Protein AF-A0A6A5VEH3-F1 (afdb_monomer_lite)

Sequence (121 aa):
MDMLAVLEGMAQIGSSPAVYAVVGRWMRLFGYTAAQAERVIKVHFEDLSRVVISDEQWALMRNTVEAQGHDQENYAHCLTRFATISPGRQQPRTATSTVKKKNKAQEYLVYLEGSLTAAEI

Organism: NCBI:txid1447943

Foldseek 3Di:
DPVVVVVVVVVCVVPPVVVVVQLVLLCVPPVDDSVRSVVVVVVLVVDPVFDQQDPVNCVVCVVVQVVVVDDRSRVSVVVVVVVVVDPPDDDDDPDDDDDDDDDPPDDDDDDDDDPPPDDDD

pLDDT: mean 71.09, std 15.37, range [41.75, 91.12]

Secondary structure (DSSP, 8-state):
--HHHHHHHHHHHHT-HHHHHHHHHHHHHH---HHHHHHHHHHHHH-TTS-PPPHHHHHHHHHHHGGGT--HHHHHHHHHHHHHH-TT---------------------------------

Structure (mmCIF, N/CA/C/O backbone):
data_AF-A0A6A5VEH3-F1
#
_entry.id   AF-A0A6A5VEH3-F1
#
loop_
_atom_site.group_PDB
_atom_site.id
_atom_site.type_symbol
_atom_site.label_atom_id
_atom_site.label_alt_id
_atom_site.label_comp_id
_atom_site.label_asym_id
_atom_site.label_entity_id
_atom_site.label_seq_id
_atom_site.pdbx_PDB_ins_code
_atom_site.Cartn_x
_atom_site.Cartn_y
_atom_site.Cartn_z
_atom_site.occupancy
_atom_site.B_iso_or_equiv
_atom_site.auth_seq_id
_atom_site.auth_comp_id
_atom_site.auth_asym_id
_atom_site.auth_atom_id
_atom_site.pdbx_PDB_model_num
ATOM 1 N N . MET A 1 1 ? 34.965 3.758 15.584 1.00 51.59 1 MET A N 1
ATOM 2 C CA . MET A 1 1 ? 33.652 3.464 14.974 1.00 51.59 1 MET A CA 1
ATOM 3 C C . MET A 1 1 ? 33.926 2.833 13.630 1.00 51.59 1 MET A C 1
ATOM 5 O O . MET A 1 1 ? 34.509 3.493 12.780 1.00 51.59 1 MET A O 1
ATOM 9 N N . ASP A 1 2 ? 33.611 1.550 13.496 1.00 67.31 2 ASP A N 1
ATOM 10 C CA . ASP A 1 2 ? 33.866 0.787 12.278 1.00 67.31 2 ASP A CA 1
ATOM 11 C C . ASP A 1 2 ? 32.791 1.136 11.239 1.00 67.31 2 ASP A C 1
ATOM 13 O O . ASP A 1 2 ? 31.626 0.768 11.387 1.00 67.31 2 ASP A O 1
ATOM 17 N N . MET A 1 3 ? 33.144 1.956 10.246 1.00 60.53 3 MET A N 1
ATOM 18 C CA . MET A 1 3 ? 32.177 2.447 9.253 1.00 60.53 3 MET A CA 1
ATOM 19 C C . MET A 1 3 ? 31.640 1.325 8.357 1.00 60.53 3 MET A C 1
ATOM 21 O O . MET A 1 3 ? 30.529 1.441 7.842 1.00 60.53 3 MET A O 1
ATOM 25 N N . LEU A 1 4 ? 32.394 0.232 8.206 1.00 60.44 4 LEU A N 1
ATOM 26 C CA . LEU A 1 4 ? 31.995 -0.920 7.401 1.00 60.44 4 LEU A CA 1
ATOM 27 C C . LEU A 1 4 ? 30.831 -1.675 8.046 1.00 60.44 4 LEU A C 1
ATOM 29 O O . LEU A 1 4 ? 29.875 -1.999 7.352 1.00 60.44 4 LEU A O 1
ATOM 33 N N . ALA A 1 5 ? 30.841 -1.841 9.371 1.00 59.16 5 ALA A N 1
ATOM 34 C CA . ALA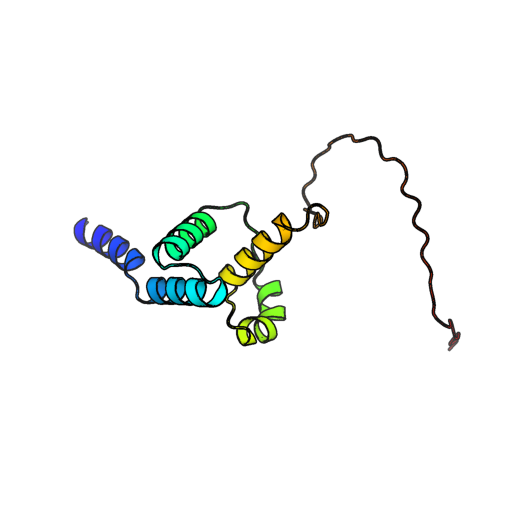 A 1 5 ? 29.746 -2.482 10.101 1.00 59.16 5 ALA A CA 1
ATOM 35 C C . ALA A 1 5 ? 28.427 -1.683 10.032 1.00 59.16 5 ALA A C 1
ATOM 37 O O . ALA A 1 5 ? 27.341 -2.262 9.997 1.00 59.16 5 ALA A O 1
ATOM 38 N N . VAL A 1 6 ? 28.501 -0.346 9.981 1.00 59.12 6 VAL A N 1
ATOM 39 C CA . VAL A 1 6 ? 27.313 0.515 9.828 1.00 59.12 6 VAL A CA 1
ATOM 40 C C . VAL A 1 6 ? 26.736 0.399 8.413 1.00 59.12 6 VAL A C 1
ATOM 42 O O . VAL A 1 6 ? 25.526 0.252 8.254 1.00 59.12 6 VAL A O 1
ATOM 45 N N . LEU A 1 7 ? 27.592 0.412 7.388 1.00 54.53 7 LEU A N 1
ATOM 46 C CA . LEU A 1 7 ? 27.190 0.227 5.988 1.00 54.53 7 LEU A CA 1
ATOM 47 C C . LEU A 1 7 ? 26.629 -1.174 5.721 1.00 54.53 7 LEU A C 1
ATOM 49 O O . LEU A 1 7 ? 25.616 -1.303 5.035 1.00 54.53 7 LEU A O 1
ATOM 53 N N . GLU A 1 8 ? 27.237 -2.209 6.297 1.00 59.22 8 GLU A N 1
ATOM 54 C CA . GLU A 1 8 ? 26.752 -3.588 6.224 1.00 59.22 8 GLU A CA 1
ATOM 55 C C . GLU A 1 8 ? 25.384 -3.733 6.906 1.00 59.22 8 GLU A C 1
ATOM 57 O O . GLU A 1 8 ? 24.468 -4.323 6.332 1.00 59.22 8 GLU A O 1
ATOM 62 N N . GLY A 1 9 ? 25.182 -3.082 8.058 1.00 56.94 9 GLY A N 1
ATOM 63 C CA . GLY A 1 9 ? 23.875 -2.996 8.712 1.00 56.94 9 GLY A CA 1
ATOM 64 C C . GLY A 1 9 ? 22.797 -2.346 7.834 1.00 56.94 9 GLY A C 1
ATOM 65 O O . GLY A 1 9 ? 21.65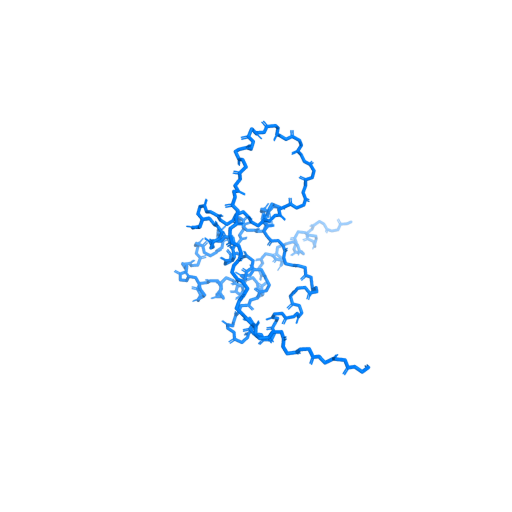4 -2.796 7.834 1.00 56.94 9 GLY A O 1
ATOM 66 N N . MET A 1 10 ? 23.151 -1.338 7.030 1.00 52.28 10 MET A N 1
ATOM 67 C CA . MET A 1 10 ? 22.219 -0.681 6.102 1.00 52.28 10 MET A CA 1
ATOM 68 C C . MET A 1 10 ? 21.958 -1.509 4.833 1.00 52.28 10 MET A C 1
ATOM 70 O O . MET A 1 10 ? 20.827 -1.549 4.348 1.00 52.28 10 MET A O 1
ATOM 74 N N . ALA A 1 11 ? 22.966 -2.217 4.318 1.00 55.62 11 ALA A N 1
ATOM 75 C CA . ALA A 1 11 ? 22.821 -3.115 3.171 1.00 55.62 11 ALA A CA 1
ATOM 76 C C . ALA A 1 11 ? 21.948 -4.343 3.500 1.00 55.62 11 ALA A C 1
ATOM 78 O O . ALA A 1 11 ? 21.123 -4.761 2.685 1.00 55.62 11 ALA A O 1
ATOM 79 N N . GLN A 1 12 ? 22.060 -4.869 4.724 1.00 52.97 12 GLN A N 1
ATOM 80 C CA . GLN A 1 12 ? 21.261 -5.996 5.212 1.00 52.97 12 GLN A CA 1
ATOM 81 C C . GLN A 1 12 ? 19.758 -5.666 5.286 1.00 52.97 12 GLN A C 1
ATOM 83 O O . GLN A 1 12 ? 18.916 -6.532 5.049 1.00 52.97 12 GLN A O 1
ATOM 88 N N . ILE A 1 13 ? 19.408 -4.404 5.563 1.00 51.34 13 ILE A N 1
ATOM 89 C CA . ILE A 1 13 ? 18.013 -3.931 5.575 1.00 51.34 13 ILE A CA 1
ATOM 90 C C . ILE A 1 13 ? 17.420 -3.969 4.156 1.00 51.34 13 ILE A C 1
ATOM 92 O O . ILE A 1 13 ? 16.259 -4.342 3.989 1.00 51.34 13 ILE A O 1
ATOM 96 N N . GLY A 1 14 ? 18.219 -3.649 3.131 1.00 50.94 14 GLY A N 1
ATOM 97 C CA . GLY A 1 14 ? 17.798 -3.686 1.726 1.00 50.94 14 GLY A CA 1
ATOM 98 C C . GLY A 1 14 ? 17.685 -5.095 1.131 1.00 50.94 14 GLY A C 1
ATOM 99 O O . GLY A 1 14 ? 16.850 -5.317 0.260 1.00 50.94 14 GLY A O 1
ATOM 100 N N . SER A 1 15 ? 18.476 -6.057 1.622 1.00 53.62 15 SER A N 1
ATOM 101 C CA . SER A 1 15 ? 18.495 -7.452 1.145 1.00 53.62 15 SER A CA 1
ATOM 102 C C . SER A 1 15 ? 17.875 -8.446 2.139 1.00 53.62 15 SER A C 1
ATOM 104 O O . SER A 1 15 ? 18.229 -9.628 2.160 1.00 53.62 15 SER A O 1
ATOM 106 N N . SER A 1 16 ? 16.950 -7.990 2.984 1.00 58.62 16 SER A N 1
ATOM 107 C CA . SER A 1 16 ? 16.255 -8.874 3.918 1.00 58.62 16 SER A CA 1
ATOM 108 C C . SER A 1 16 ? 15.287 -9.805 3.166 1.00 58.62 16 SER A C 1
ATOM 110 O O . SER A 1 16 ? 14.551 -9.337 2.291 1.00 58.62 16 SER A O 1
ATOM 112 N N . PRO A 1 17 ? 15.195 -11.105 3.517 1.00 60.69 17 PRO A N 1
ATOM 113 C CA . PRO A 1 17 ? 14.186 -12.022 2.968 1.00 60.69 17 PRO A CA 1
ATOM 114 C C . PRO A 1 17 ? 12.749 -11.499 3.141 1.00 60.69 17 PRO A C 1
ATOM 116 O O . PRO A 1 17 ? 11.859 -11.862 2.371 1.00 60.69 17 PRO A O 1
ATOM 119 N N . ALA A 1 18 ? 12.527 -10.592 4.100 1.00 65.31 18 ALA A N 1
ATOM 120 C CA . ALA A 1 18 ? 11.264 -9.888 4.270 1.00 65.31 18 ALA A CA 1
ATOM 121 C C . ALA A 1 18 ? 10.917 -8.989 3.069 1.00 65.31 18 ALA A C 1
ATOM 123 O O . ALA A 1 18 ? 9.762 -8.954 2.656 1.00 65.31 18 ALA A O 1
ATOM 124 N N . VAL A 1 19 ? 11.898 -8.316 2.457 1.00 67.38 19 VAL A N 1
ATOM 125 C CA . VAL A 1 19 ? 11.677 -7.432 1.298 1.00 67.38 19 VAL A CA 1
ATOM 126 C C . VAL A 1 19 ? 11.228 -8.250 0.089 1.00 67.38 19 VAL A C 1
ATOM 128 O O . VAL A 1 19 ? 10.228 -7.918 -0.546 1.00 67.38 19 VAL A O 1
ATOM 131 N N . TYR A 1 20 ? 11.886 -9.382 -0.174 1.00 73.31 20 TYR A N 1
ATOM 132 C CA . TYR A 1 20 ? 11.490 -10.297 -1.249 1.00 73.31 20 TYR A CA 1
ATOM 133 C C . TYR A 1 20 ? 10.094 -10.897 -1.024 1.00 73.31 20 TYR A C 1
ATOM 135 O O . TYR A 1 20 ? 9.317 -11.030 -1.972 1.00 73.31 20 TYR A O 1
ATOM 143 N N . ALA A 1 21 ? 9.739 -11.208 0.227 1.00 78.94 21 ALA A N 1
ATOM 144 C CA . ALA A 1 21 ? 8.401 -11.681 0.576 1.00 78.94 21 ALA A CA 1
ATOM 145 C C . ALA A 1 21 ? 7.322 -10.609 0.333 1.00 78.94 21 ALA A C 1
ATOM 147 O O . ALA A 1 21 ? 6.238 -10.929 -0.164 1.00 78.94 21 ALA A O 1
ATOM 148 N N . VAL A 1 22 ? 7.618 -9.339 0.629 1.00 82.75 22 VAL A N 1
ATOM 149 C CA . VAL A 1 22 ? 6.723 -8.208 0.340 1.00 82.75 22 VAL A CA 1
ATOM 150 C C . VAL A 1 22 ? 6.560 -8.037 -1.170 1.00 82.75 22 VAL A C 1
ATOM 152 O O . VAL A 1 22 ? 5.430 -8.051 -1.653 1.00 82.75 22 VAL A O 1
ATOM 155 N N . VAL A 1 23 ? 7.651 -7.985 -1.940 1.00 84.94 23 VAL A N 1
ATOM 156 C CA . VAL A 1 23 ? 7.598 -7.871 -3.410 1.00 84.94 23 VAL A CA 1
ATOM 157 C C . VAL A 1 23 ? 6.760 -8.999 -4.017 1.00 84.94 23 VAL A C 1
ATOM 159 O O . VAL A 1 23 ? 5.825 -8.731 -4.774 1.00 84.94 23 VAL A O 1
ATOM 162 N N . GLY A 1 24 ? 7.001 -10.253 -3.620 1.00 85.94 24 GLY A N 1
ATOM 163 C CA . GLY A 1 24 ? 6.231 -11.405 -4.101 1.00 85.94 24 GLY A CA 1
ATOM 164 C C . GLY A 1 24 ? 4.736 -11.323 -3.769 1.00 85.94 24 GLY A C 1
ATOM 165 O O . GLY A 1 24 ? 3.888 -11.701 -4.584 1.00 85.94 24 GLY A O 1
ATOM 166 N N . ARG A 1 25 ? 4.387 -10.772 -2.603 1.00 87.25 25 ARG A N 1
ATOM 167 C CA . ARG A 1 25 ? 2.991 -10.551 -2.208 1.00 87.25 25 ARG A CA 1
ATOM 168 C C . ARG A 1 25 ? 2.320 -9.479 -3.068 1.00 87.25 25 ARG A C 1
ATOM 170 O O . ARG A 1 25 ? 1.201 -9.690 -3.532 1.00 87.25 25 ARG A O 1
ATOM 177 N N . TRP A 1 26 ? 3.001 -8.363 -3.328 1.00 88.44 26 TRP A N 1
ATOM 178 C CA . TRP A 1 26 ? 2.486 -7.288 -4.186 1.00 88.44 26 TRP A CA 1
ATOM 179 C C . TRP A 1 26 ? 2.318 -7.745 -5.636 1.00 88.44 26 TRP A C 1
ATOM 181 O O . TRP A 1 26 ? 1.314 -7.414 -6.266 1.00 88.44 26 TRP A O 1
ATOM 191 N N . MET A 1 27 ? 3.250 -8.555 -6.147 1.00 90.06 27 MET A N 1
ATOM 192 C CA . MET A 1 27 ? 3.126 -9.178 -7.468 1.00 90.06 27 MET A CA 1
ATOM 193 C C . MET A 1 27 ? 1.853 -10.025 -7.565 1.00 90.06 27 MET A C 1
ATOM 195 O O . MET A 1 27 ? 1.089 -9.872 -8.515 1.00 90.06 27 MET A O 1
ATOM 199 N N . ARG A 1 28 ? 1.584 -10.878 -6.565 1.00 88.56 28 ARG A N 1
ATOM 200 C CA . ARG A 1 28 ? 0.407 -11.762 -6.558 1.00 88.56 28 ARG A CA 1
ATOM 201 C C . ARG A 1 28 ? -0.912 -10.998 -6.421 1.00 88.56 28 ARG A C 1
ATOM 203 O O . ARG A 1 28 ? -1.864 -11.326 -7.117 1.00 88.56 28 ARG A O 1
ATOM 210 N N . LEU A 1 29 ? -0.975 -10.004 -5.533 1.00 87.00 29 LEU A N 1
ATOM 211 C CA . LEU A 1 29 ? -2.216 -9.279 -5.233 1.00 87.00 29 LEU A CA 1
ATOM 212 C C . LEU A 1 29 ? -2.617 -8.289 -6.331 1.00 87.00 29 LEU A C 1
ATOM 214 O O . LEU A 1 29 ? -3.803 -8.099 -6.581 1.00 87.00 29 LEU A O 1
ATOM 218 N N . PHE A 1 30 ? -1.643 -7.643 -6.975 1.00 86.38 30 PHE A N 1
ATOM 219 C CA . PHE A 1 30 ? -1.911 -6.564 -7.930 1.00 86.38 30 PHE A CA 1
ATOM 220 C C . PHE A 1 30 ? -1.550 -6.906 -9.378 1.00 86.38 30 PHE A C 1
ATOM 222 O O . PHE A 1 30 ? -1.806 -6.091 -10.266 1.00 86.38 30 PHE A O 1
ATOM 229 N N . GLY A 1 31 ? -0.969 -8.085 -9.623 1.00 87.25 31 GLY A N 1
ATOM 230 C CA . GLY A 1 31 ? -0.543 -8.522 -10.953 1.00 87.25 31 GLY A CA 1
ATOM 231 C C . GLY A 1 31 ? 0.675 -7.765 -11.486 1.00 87.25 31 GLY A C 1
ATOM 232 O O . GLY A 1 31 ? 0.826 -7.628 -12.698 1.00 87.25 31 GLY A O 1
ATOM 233 N N . TYR A 1 32 ? 1.523 -7.229 -10.604 1.00 89.31 32 TYR A N 1
ATOM 234 C CA . TYR A 1 32 ? 2.728 -6.499 -11.001 1.00 89.31 32 TYR A CA 1
ATOM 235 C C . TYR A 1 32 ? 3.876 -7.438 -11.377 1.00 89.31 32 TYR A C 1
ATOM 237 O O . TYR A 1 32 ? 4.017 -8.532 -10.830 1.00 89.31 32 TYR A O 1
ATOM 245 N N . THR A 1 33 ? 4.751 -6.976 -12.271 1.00 91.12 33 THR A N 1
ATOM 246 C CA . THR A 1 33 ? 6.076 -7.588 -12.447 1.00 91.12 33 THR A CA 1
ATOM 247 C C . THR A 1 33 ? 6.984 -7.235 -11.264 1.00 91.12 33 THR A C 1
ATOM 249 O O . THR A 1 33 ? 6.720 -6.261 -10.561 1.00 91.12 33 THR A O 1
ATOM 252 N N . ALA A 1 34 ? 8.071 -7.980 -11.037 1.00 85.56 34 ALA A N 1
ATOM 253 C CA . ALA A 1 34 ? 8.974 -7.729 -9.903 1.00 85.56 34 ALA A CA 1
ATOM 254 C C . ALA A 1 34 ? 9.505 -6.281 -9.879 1.00 85.56 34 ALA A C 1
ATOM 256 O O . ALA A 1 34 ? 9.349 -5.574 -8.886 1.00 85.56 34 ALA A O 1
ATOM 257 N N . ALA A 1 35 ? 10.000 -5.790 -11.020 1.00 85.88 35 ALA A N 1
ATOM 258 C CA . ALA A 1 35 ? 10.494 -4.418 -11.151 1.00 85.88 35 ALA A CA 1
ATOM 259 C C . ALA A 1 35 ? 9.397 -3.352 -10.953 1.00 85.88 35 ALA A C 1
ATOM 261 O O . ALA A 1 35 ? 9.667 -2.251 -10.473 1.00 85.88 35 ALA A O 1
ATOM 262 N N . GLN A 1 36 ? 8.149 -3.655 -11.333 1.00 87.19 36 GLN A N 1
ATOM 263 C CA . GLN A 1 36 ? 7.015 -2.766 -11.072 1.00 87.19 36 GLN A CA 1
ATOM 264 C C . GLN A 1 36 ? 6.651 -2.763 -9.590 1.00 87.19 36 GLN A C 1
ATOM 266 O O . GLN A 1 36 ? 6.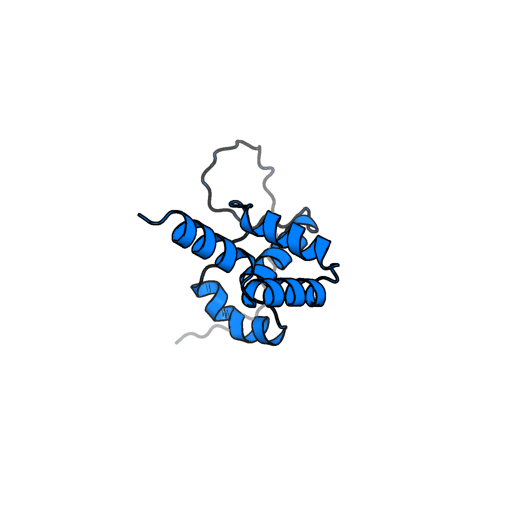470 -1.690 -9.026 1.00 87.19 36 GLN A O 1
ATOM 271 N N . ALA A 1 37 ? 6.576 -3.936 -8.963 1.00 86.50 37 ALA A N 1
ATOM 272 C CA . ALA A 1 37 ? 6.265 -4.072 -7.549 1.00 86.50 37 ALA A CA 1
ATOM 273 C C . ALA A 1 37 ? 7.285 -3.311 -6.695 1.00 86.50 37 ALA A C 1
ATOM 275 O O . ALA A 1 37 ? 6.879 -2.479 -5.896 1.00 86.50 37 ALA A O 1
ATOM 276 N N . GLU A 1 38 ? 8.587 -3.491 -6.928 1.00 86.94 38 GLU A N 1
ATOM 277 C CA . GLU A 1 38 ? 9.640 -2.747 -6.221 1.00 86.94 38 GLU A CA 1
ATOM 278 C C . GLU A 1 38 ? 9.493 -1.231 -6.373 1.00 86.94 38 GLU A C 1
ATOM 280 O O . GLU A 1 38 ? 9.562 -0.492 -5.391 1.00 86.94 38 GLU A O 1
ATOM 285 N N . ARG A 1 39 ? 9.240 -0.753 -7.599 1.00 87.75 39 ARG A N 1
ATOM 286 C CA . ARG A 1 39 ? 9.045 0.678 -7.855 1.00 87.75 39 ARG A CA 1
ATOM 287 C C . ARG A 1 39 ? 7.826 1.217 -7.115 1.00 87.75 39 ARG A C 1
ATOM 289 O O . ARG A 1 39 ? 7.914 2.275 -6.501 1.00 87.75 39 ARG A O 1
ATOM 296 N N . VAL A 1 40 ? 6.698 0.516 -7.192 1.00 86.62 40 VAL A N 1
ATOM 297 C CA . VAL A 1 40 ? 5.447 0.945 -6.558 1.00 86.62 40 VAL A CA 1
ATOM 298 C C . VAL A 1 40 ? 5.584 0.910 -5.039 1.00 86.62 40 VAL A C 1
ATOM 300 O O . VAL A 1 40 ? 5.176 1.862 -4.388 1.00 86.62 40 VAL A O 1
ATOM 303 N N . ILE A 1 41 ? 6.209 -0.127 -4.484 1.00 86.38 41 ILE A N 1
ATOM 304 C CA . ILE A 1 41 ? 6.509 -0.234 -3.054 1.00 86.38 41 ILE A CA 1
ATOM 305 C C . ILE A 1 41 ? 7.356 0.956 -2.603 1.00 86.38 41 ILE A C 1
ATOM 307 O O . ILE A 1 41 ? 7.016 1.621 -1.628 1.00 86.38 41 ILE A O 1
ATOM 311 N N . LYS A 1 42 ? 8.431 1.260 -3.337 1.00 86.19 42 LYS A N 1
ATOM 312 C CA . LYS A 1 42 ? 9.311 2.385 -3.020 1.00 86.19 42 LYS A CA 1
ATOM 313 C C . LYS A 1 42 ? 8.548 3.709 -3.016 1.00 86.19 42 LYS A C 1
ATOM 315 O O . LYS A 1 42 ? 8.589 4.425 -2.023 1.00 86.19 42 LYS A O 1
ATOM 320 N N . VAL A 1 43 ? 7.784 3.980 -4.075 1.00 86.62 43 VAL A N 1
ATOM 321 C CA . VAL A 1 43 ? 6.940 5.182 -4.172 1.00 86.62 43 VAL A CA 1
ATOM 322 C C . VAL A 1 43 ? 5.907 5.227 -3.045 1.00 86.62 43 VAL A C 1
ATOM 324 O O . VAL A 1 43 ? 5.667 6.286 -2.475 1.00 86.62 43 VAL A O 1
ATOM 327 N N . HIS A 1 44 ? 5.314 4.087 -2.691 1.00 84.38 44 HIS A N 1
ATOM 328 C CA . HIS A 1 44 ? 4.322 4.004 -1.626 1.00 84.38 44 HIS A CA 1
ATOM 329 C C . HIS A 1 44 ? 4.918 4.337 -0.256 1.00 84.38 44 HIS A C 1
ATOM 331 O O . HIS A 1 44 ? 4.301 5.069 0.508 1.00 84.38 44 HIS A O 1
ATOM 337 N N . PHE A 1 45 ? 6.123 3.853 0.050 1.00 81.69 45 PHE A N 1
ATOM 338 C CA . PHE A 1 45 ? 6.794 4.167 1.313 1.00 81.69 45 PHE A CA 1
ATOM 339 C C . PHE A 1 45 ? 7.361 5.592 1.361 1.00 81.69 45 PHE A C 1
ATOM 341 O O . PHE A 1 45 ? 7.415 6.182 2.440 1.00 81.69 45 PHE A O 1
ATOM 348 N N . GLU A 1 46 ? 7.745 6.155 0.214 1.00 83.88 46 GLU A N 1
ATOM 349 C CA . GLU A 1 46 ? 8.189 7.549 0.090 1.00 83.88 46 GLU A CA 1
ATOM 350 C C . GLU A 1 46 ? 7.022 8.553 0.184 1.00 83.88 46 GLU A C 1
ATOM 352 O O . GLU A 1 46 ? 7.226 9.704 0.576 1.00 83.88 46 GLU A O 1
ATOM 357 N N . ASP A 1 47 ? 5.790 8.135 -0.126 1.00 81.00 47 ASP A N 1
ATOM 358 C CA . ASP A 1 47 ? 4.602 8.982 -0.030 1.00 81.00 47 ASP A CA 1
ATOM 359 C C . ASP A 1 47 ? 4.116 9.121 1.424 1.00 81.00 47 ASP A C 1
ATOM 361 O O . ASP A 1 47 ? 3.498 8.227 2.012 1.00 81.00 47 ASP A O 1
ATOM 365 N N . LEU A 1 48 ? 4.371 10.292 2.010 1.00 78.94 48 LEU A N 1
ATOM 366 C CA . LEU A 1 48 ? 3.904 10.671 3.349 1.00 78.94 48 LEU A CA 1
ATOM 367 C C . LEU A 1 48 ? 2.434 11.121 3.373 1.00 78.94 48 LEU A C 1
ATOM 369 O O . LE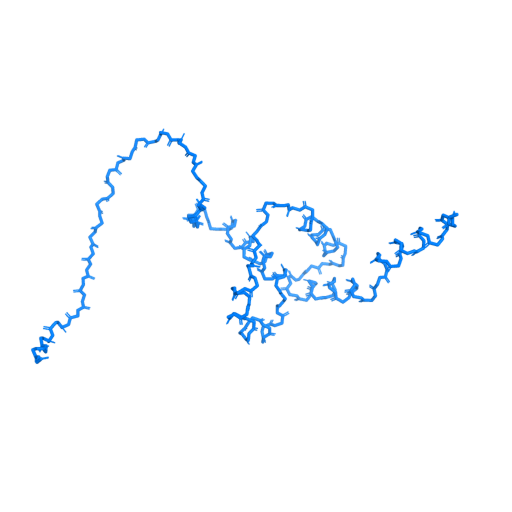U A 1 48 ? 1.849 11.253 4.444 1.00 78.94 48 LEU A O 1
ATOM 373 N N . SER A 1 49 ? 1.834 11.382 2.209 1.00 78.25 49 SER A N 1
ATOM 374 C CA . SER A 1 49 ? 0.431 11.792 2.078 1.00 78.25 49 SER A CA 1
ATOM 375 C C . SER A 1 49 ? -0.530 10.614 1.899 1.00 78.25 49 SER A C 1
ATOM 377 O O . SER A 1 49 ? -1.752 10.818 1.806 1.00 78.25 49 SER A O 1
ATOM 379 N N . ARG A 1 50 ? 0.024 9.394 1.858 1.00 79.12 50 ARG A N 1
ATOM 380 C CA . ARG A 1 50 ? -0.710 8.147 1.667 1.00 79.12 50 ARG A CA 1
ATOM 381 C C . ARG A 1 50 ? -1.767 7.933 2.744 1.00 79.12 50 ARG A C 1
ATOM 383 O O . ARG A 1 50 ? -1.686 8.455 3.856 1.00 79.12 50 ARG A O 1
ATOM 390 N N . VAL A 1 51 ? -2.762 7.116 2.410 1.00 77.88 51 VAL A N 1
ATOM 391 C CA . VAL A 1 51 ? -3.741 6.643 3.389 1.00 77.88 51 VAL A CA 1
ATOM 392 C C . VAL A 1 51 ? -3.008 5.763 4.396 1.00 77.88 51 VAL A C 1
ATOM 394 O O . VAL A 1 51 ? -2.584 4.666 4.055 1.00 77.88 51 VAL A O 1
ATOM 397 N N . VAL A 1 52 ? -2.846 6.244 5.625 1.00 79.75 52 VAL A N 1
ATOM 398 C CA . VAL A 1 52 ? -2.333 5.438 6.735 1.00 79.75 52 VAL A CA 1
ATOM 399 C C . VAL A 1 52 ? -3.529 4.881 7.488 1.00 79.75 52 VAL A C 1
ATOM 401 O O . VAL A 1 52 ? -4.415 5.629 7.902 1.00 79.75 52 VAL A O 1
ATOM 404 N N . ILE A 1 53 ? -3.567 3.562 7.632 1.00 82.19 53 ILE A N 1
ATOM 405 C CA . ILE A 1 53 ? -4.590 2.874 8.417 1.00 82.19 53 ILE A CA 1
ATOM 406 C C . ILE A 1 53 ? -4.093 2.851 9.855 1.00 82.19 53 ILE A C 1
ATOM 408 O O . ILE A 1 53 ? -2.985 2.371 10.095 1.00 82.19 53 ILE A O 1
ATOM 412 N N . SER A 1 54 ? -4.880 3.382 10.793 1.00 85.62 54 SER A N 1
ATOM 413 C CA . SER A 1 54 ? -4.498 3.341 12.207 1.00 85.62 54 SER A CA 1
ATOM 414 C C . SER A 1 54 ? -4.499 1.904 12.726 1.00 85.62 54 SER A C 1
ATOM 416 O O . SER A 1 54 ? -5.246 1.059 12.232 1.00 85.62 54 SER A O 1
ATOM 418 N N . ASP A 1 55 ? -3.701 1.618 13.751 1.00 84.69 55 ASP A N 1
ATOM 419 C CA . ASP A 1 55 ? -3.608 0.261 14.306 1.00 84.69 55 ASP A CA 1
ATOM 420 C C . ASP A 1 55 ? -4.954 -0.239 14.849 1.00 84.69 55 ASP A C 1
ATOM 422 O O . ASP A 1 55 ? -5.288 -1.414 14.702 1.00 84.69 55 ASP A O 1
ATOM 426 N N . GLU A 1 56 ? -5.766 0.664 15.405 1.00 85.88 56 GLU A N 1
ATOM 427 C CA . GLU A 1 56 ? -7.133 0.381 15.856 1.00 85.88 56 GLU A CA 1
ATOM 428 C C . GLU A 1 56 ? -8.046 -0.018 14.691 1.00 85.88 56 GLU A C 1
ATOM 430 O O . GLU A 1 56 ? -8.781 -1.004 14.773 1.00 85.88 56 GLU A O 1
ATOM 435 N N . GLN A 1 57 ? -7.971 0.720 13.577 1.00 85.50 57 GLN A N 1
ATOM 436 C CA . GLN A 1 57 ? -8.707 0.386 12.361 1.00 85.50 57 GLN A CA 1
ATOM 437 C C . GLN A 1 57 ? -8.236 -0.959 11.825 1.00 85.50 57 GLN A C 1
ATOM 439 O O . GLN A 1 57 ? -9.061 -1.825 11.549 1.00 85.50 57 GLN A O 1
ATOM 444 N N . TRP A 1 58 ? -6.921 -1.165 11.739 1.00 87.19 58 TRP A N 1
ATOM 445 C CA . TRP A 1 58 ? -6.345 -2.410 11.258 1.00 87.19 58 TRP A CA 1
ATOM 446 C C . TRP A 1 58 ? -6.772 -3.600 12.116 1.00 87.19 58 TRP A C 1
ATOM 448 O O . TRP A 1 58 ? -7.160 -4.618 11.559 1.00 87.19 58 TRP A O 1
ATOM 458 N N . ALA A 1 59 ? -6.795 -3.483 13.446 1.00 87.19 59 ALA A N 1
ATOM 459 C CA . ALA A 1 59 ? -7.227 -4.560 14.338 1.00 87.19 59 ALA A CA 1
ATOM 460 C C . ALA A 1 59 ? -8.664 -5.037 14.054 1.00 87.19 59 ALA A C 1
ATOM 462 O O . ALA A 1 59 ? -8.927 -6.240 14.086 1.00 87.19 59 ALA A O 1
ATOM 463 N N . LEU A 1 60 ? -9.575 -4.117 13.718 1.00 86.81 60 LEU A N 1
ATOM 464 C CA . LEU A 1 60 ? -10.969 -4.438 13.391 1.00 86.81 60 LEU A CA 1
ATOM 465 C C . LEU A 1 60 ? -11.107 -5.188 12.060 1.00 86.81 60 LEU A C 1
ATOM 467 O O . LEU A 1 60 ? -11.930 -6.095 11.941 1.00 86.81 60 LEU A O 1
ATOM 471 N N . MET A 1 61 ? -10.311 -4.817 11.056 1.00 85.62 61 MET A N 1
ATOM 472 C CA . MET A 1 61 ? -10.386 -5.397 9.706 1.00 85.62 61 MET A CA 1
ATOM 473 C C . MET A 1 61 ? -9.385 -6.530 9.468 1.00 85.62 61 MET A C 1
ATOM 475 O O . MET A 1 61 ? -9.542 -7.263 8.499 1.00 85.62 61 MET A O 1
ATOM 479 N N . ARG A 1 62 ? -8.393 -6.736 10.341 1.00 87.19 62 ARG A N 1
ATOM 480 C CA . ARG A 1 62 ? -7.333 -7.737 10.146 1.00 87.19 62 ARG A CA 1
ATOM 481 C C . ARG A 1 62 ? -7.910 -9.118 9.871 1.00 87.19 62 ARG A C 1
ATOM 483 O O . ARG A 1 62 ? -7.539 -9.731 8.884 1.00 87.19 62 ARG A O 1
ATOM 490 N N . ASN A 1 63 ? -8.887 -9.563 10.658 1.00 84.12 63 ASN A N 1
ATOM 491 C CA . ASN A 1 63 ? -9.485 -10.891 10.488 1.00 84.12 63 ASN A CA 1
ATOM 492 C C . ASN A 1 63 ? -10.114 -11.104 9.100 1.00 84.12 63 ASN A C 1
ATOM 494 O O . ASN A 1 63 ? -10.084 -12.213 8.573 1.00 84.12 63 ASN A O 1
ATOM 498 N N . THR A 1 64 ? -10.686 -10.061 8.496 1.00 82.81 64 THR A N 1
ATOM 499 C CA . THR A 1 64 ? -11.340 -10.156 7.182 1.00 82.81 64 THR A CA 1
ATOM 500 C C . THR A 1 64 ? -10.374 -9.885 6.033 1.00 82.81 64 THR A C 1
ATOM 502 O O . THR A 1 64 ? -10.484 -10.501 4.976 1.00 82.81 64 THR A O 1
ATOM 505 N N . VAL A 1 65 ? -9.415 -8.986 6.240 1.00 83.06 65 VAL A N 1
ATOM 506 C CA . VAL A 1 65 ? -8.463 -8.520 5.227 1.00 83.06 65 VAL A CA 1
ATOM 507 C C . VAL A 1 65 ? -7.260 -9.465 5.111 1.00 83.06 65 VAL A C 1
ATOM 509 O O . VAL A 1 65 ? -6.817 -9.767 4.004 1.00 83.06 65 VAL A O 1
ATOM 512 N N . GLU A 1 66 ? -6.791 -10.035 6.220 1.00 82.62 66 GLU A N 1
ATOM 513 C CA . GLU A 1 66 ? -5.737 -11.057 6.234 1.00 82.62 66 GLU A CA 1
ATOM 514 C C . GLU A 1 66 ? -6.230 -12.377 5.624 1.00 82.62 66 GLU A C 1
ATOM 516 O O . GLU A 1 66 ? -5.488 -13.034 4.897 1.00 82.62 66 GLU A O 1
ATOM 521 N N . ALA A 1 67 ? -7.516 -12.714 5.791 1.00 79.06 67 ALA A N 1
ATOM 522 C CA . ALA A 1 67 ? -8.145 -13.837 5.089 1.00 79.06 67 ALA A CA 1
ATOM 523 C C . ALA A 1 67 ? -8.134 -13.664 3.556 1.00 79.06 67 ALA A C 1
ATOM 525 O O . ALA A 1 67 ? -8.141 -14.645 2.816 1.00 79.06 67 ALA A O 1
ATOM 526 N N . GLN A 1 68 ? -8.075 -12.420 3.072 1.00 79.50 68 GLN A N 1
ATOM 527 C CA . GLN A 1 68 ? -7.906 -12.087 1.654 1.00 79.50 68 GLN A CA 1
ATOM 528 C C . GLN A 1 68 ? -6.422 -11.995 1.242 1.00 79.50 68 GLN A C 1
ATOM 530 O O . GLN A 1 68 ? -6.115 -11.735 0.080 1.00 79.50 68 GLN A O 1
ATOM 535 N N . GLY A 1 69 ? -5.489 -12.221 2.173 1.00 81.62 69 GLY A N 1
ATOM 536 C CA . GLY A 1 69 ? -4.043 -12.189 1.943 1.00 81.62 69 GLY A CA 1
ATOM 537 C C . GLY A 1 69 ? -3.434 -10.786 1.913 1.00 81.62 69 GLY A C 1
ATOM 538 O O . GLY A 1 69 ? -2.290 -10.623 1.477 1.00 81.62 69 GLY A O 1
ATOM 539 N N . HIS A 1 70 ? -4.179 -9.770 2.348 1.00 84.56 70 HIS A N 1
ATOM 540 C CA . HIS A 1 70 ? -3.715 -8.389 2.393 1.00 84.56 70 HIS A CA 1
ATOM 541 C C . HIS A 1 70 ? -3.037 -8.068 3.733 1.00 84.56 70 HIS A C 1
ATOM 543 O O . HIS A 1 70 ? -3.536 -8.427 4.795 1.00 84.56 70 HIS A O 1
ATOM 549 N N . ASP A 1 71 ? -1.933 -7.322 3.663 1.00 84.62 71 ASP A N 1
ATOM 550 C CA . ASP A 1 71 ? -1.320 -6.649 4.814 1.00 84.62 71 ASP A CA 1
ATOM 551 C C . ASP A 1 71 ? -1.824 -5.205 4.925 1.00 84.62 71 ASP A C 1
ATOM 553 O O . ASP A 1 71 ? -2.364 -4.661 3.957 1.00 84.62 71 ASP A O 1
ATOM 557 N N . GLN A 1 72 ? -1.573 -4.563 6.070 1.00 84.31 72 GLN A N 1
ATOM 558 C CA . GLN A 1 72 ? -1.929 -3.164 6.342 1.00 84.31 72 GLN A CA 1
ATOM 559 C C . GLN A 1 72 ? -1.465 -2.223 5.218 1.00 84.31 72 GLN A C 1
ATOM 561 O O . GLN A 1 72 ? -2.276 -1.481 4.661 1.00 84.31 72 GLN A O 1
ATOM 566 N N . GLU A 1 73 ? -0.197 -2.327 4.807 1.00 83.00 73 GLU A N 1
ATOM 567 C CA . GLU A 1 73 ? 0.387 -1.471 3.763 1.00 83.00 73 GLU A CA 1
ATOM 568 C C . GLU A 1 73 ? -0.204 -1.761 2.374 1.00 83.00 73 GLU A C 1
ATOM 570 O O . GLU A 1 73 ? -0.571 -0.859 1.622 1.00 83.00 73 GLU A O 1
ATOM 575 N N . ASN A 1 74 ? -0.373 -3.036 2.022 1.00 85.31 74 ASN A N 1
ATOM 576 C CA . ASN A 1 74 ? -0.915 -3.407 0.714 1.00 85.31 74 ASN A CA 1
ATOM 577 C C . ASN A 1 74 ? -2.382 -2.991 0.609 1.00 85.31 74 ASN A C 1
ATOM 579 O O . ASN A 1 74 ? -2.849 -2.581 -0.453 1.00 85.31 74 ASN A O 1
ATOM 583 N N . TYR A 1 75 ? -3.121 -3.102 1.709 1.00 85.94 75 TYR A N 1
ATOM 584 C CA . TYR A 1 75 ? -4.507 -2.679 1.772 1.00 85.94 75 TYR A CA 1
ATOM 585 C C . TYR A 1 75 ? -4.624 -1.151 1.669 1.00 85.94 75 TYR A C 1
ATOM 587 O O . TYR A 1 75 ? -5.445 -0.661 0.895 1.00 85.94 75 TYR A O 1
ATOM 595 N N . ALA A 1 76 ? -3.739 -0.393 2.321 1.00 85.56 76 ALA A N 1
ATOM 596 C CA . ALA A 1 76 ? -3.636 1.058 2.155 1.00 85.56 76 ALA A CA 1
ATOM 597 C C . ALA A 1 76 ? -3.365 1.475 0.696 1.00 85.56 76 ALA A C 1
ATOM 599 O O . ALA A 1 76 ? -4.030 2.369 0.153 1.00 85.56 76 ALA A O 1
ATOM 600 N N . HIS A 1 77 ? -2.442 0.787 0.018 1.00 86.06 77 HIS A N 1
ATOM 601 C CA . HIS A 1 77 ? -2.187 0.990 -1.408 1.00 86.06 77 HIS A CA 1
ATOM 602 C C . HIS A 1 77 ? -3.429 0.679 -2.265 1.00 86.06 77 HIS A C 1
ATOM 604 O O . HIS A 1 77 ? -3.792 1.448 -3.159 1.00 86.06 77 HIS A O 1
ATOM 610 N N . CYS A 1 78 ? -4.130 -0.412 -1.951 1.00 85.81 78 CYS A N 1
ATOM 611 C CA . CYS A 1 78 ? -5.373 -0.804 -2.611 1.00 85.81 78 CYS A CA 1
ATOM 612 C C . CYS A 1 78 ? -6.457 0.282 -2.476 1.00 85.81 78 CYS A C 1
ATOM 614 O O . CYS A 1 78 ? -7.040 0.711 -3.473 1.00 85.81 78 CYS A O 1
ATOM 616 N N . LEU A 1 79 ? -6.664 0.801 -1.262 1.00 83.88 79 LEU A N 1
ATOM 617 C CA . LEU A 1 79 ? -7.612 1.885 -0.985 1.00 83.88 79 LEU A CA 1
ATOM 618 C C . LEU A 1 79 ? -7.263 3.168 -1.737 1.00 83.88 79 LEU A C 1
ATOM 620 O O . LEU A 1 79 ? -8.148 3.800 -2.308 1.00 83.88 79 LEU A O 1
ATOM 624 N N . THR A 1 80 ? -5.980 3.528 -1.788 1.00 82.44 80 THR A N 1
ATOM 62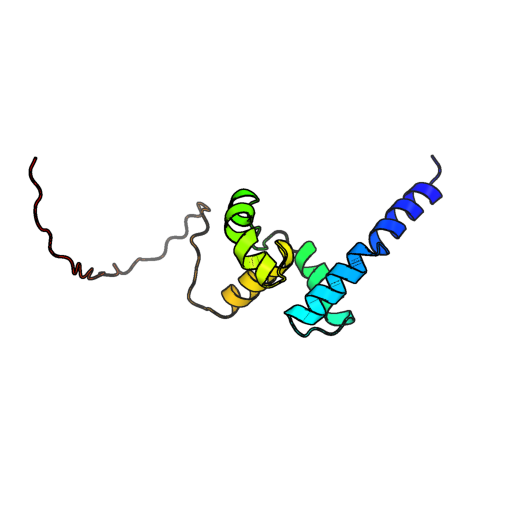5 C CA . THR A 1 80 ? -5.510 4.700 -2.541 1.00 82.44 80 THR A CA 1
ATOM 626 C C . THR A 1 80 ? -5.847 4.563 -4.024 1.00 82.44 80 THR A C 1
ATOM 628 O O . THR A 1 80 ? -6.354 5.499 -4.643 1.00 82.44 80 THR A O 1
ATOM 631 N N . ARG A 1 81 ? -5.648 3.369 -4.589 1.00 81.44 81 ARG A N 1
ATOM 632 C CA . ARG A 1 81 ? -5.983 3.071 -5.983 1.00 81.44 81 ARG A CA 1
ATOM 633 C C . ARG A 1 81 ? -7.491 3.124 -6.246 1.00 81.44 81 ARG A C 1
ATOM 635 O O . ARG A 1 81 ? -7.906 3.617 -7.287 1.00 81.44 81 ARG A O 1
ATOM 642 N N . PHE A 1 82 ? -8.326 2.674 -5.311 1.00 77.44 82 PHE A N 1
ATOM 643 C CA . PHE A 1 82 ? -9.781 2.811 -5.442 1.00 77.44 82 PHE A CA 1
ATOM 644 C C . PHE A 1 82 ? -10.267 4.255 -5.270 1.00 77.44 82 PHE A C 1
ATOM 646 O O . PHE A 1 82 ? -11.205 4.671 -5.951 1.00 77.44 82 PHE A O 1
ATOM 653 N N . ALA A 1 83 ? -9.623 5.037 -4.402 1.00 70.00 83 ALA A N 1
ATOM 654 C CA . ALA A 1 83 ? -9.955 6.441 -4.189 1.00 70.00 83 ALA A CA 1
ATOM 655 C C . ALA A 1 83 ? -9.663 7.299 -5.429 1.00 70.00 83 ALA A C 1
ATOM 657 O O . ALA A 1 83 ? -10.441 8.195 -5.744 1.00 70.00 83 ALA A O 1
ATOM 658 N N . THR A 1 84 ? -8.591 7.008 -6.172 1.00 63.25 84 THR A N 1
ATOM 659 C CA . THR A 1 84 ? -8.255 7.737 -7.409 1.00 63.25 84 THR A CA 1
ATOM 660 C C . THR A 1 84 ? -9.151 7.371 -8.592 1.00 63.25 84 THR A C 1
ATOM 662 O O . THR A 1 84 ? -9.372 8.206 -9.465 1.00 63.25 84 THR A O 1
ATOM 665 N N . ILE A 1 85 ? -9.715 6.159 -8.613 1.00 57.88 85 ILE A N 1
ATOM 666 C CA . ILE A 1 85 ? -10.654 5.710 -9.657 1.00 57.88 85 ILE A CA 1
ATOM 667 C C . ILE A 1 85 ? -12.064 6.291 -9.439 1.00 57.88 85 ILE A C 1
ATOM 669 O O . ILE A 1 85 ? -12.855 6.364 -10.377 1.00 57.88 85 ILE A O 1
ATOM 673 N N . SER A 1 86 ? -12.386 6.745 -8.225 1.00 49.66 86 SER A N 1
ATOM 674 C CA . SER A 1 86 ? -13.688 7.322 -7.891 1.00 49.66 86 SER A CA 1
ATOM 675 C C . SER A 1 86 ? -13.601 8.856 -7.810 1.00 49.66 86 SER A C 1
ATOM 677 O O . SER A 1 86 ? -13.304 9.391 -6.742 1.00 49.66 86 SER A O 1
ATOM 679 N N . PRO A 1 87 ? -13.906 9.613 -8.885 1.00 48.34 87 PRO A N 1
ATOM 680 C CA . PRO A 1 87 ? -13.810 11.079 -8.878 1.00 48.34 87 PRO A CA 1
ATOM 681 C C . PRO A 1 87 ? -14.804 11.787 -7.929 1.00 48.34 87 PRO A C 1
ATOM 683 O O . PRO A 1 87 ? -14.852 13.014 -7.910 1.00 48.34 87 PRO A O 1
ATOM 686 N N . GLY A 1 88 ? -15.598 11.052 -7.137 1.00 51.41 88 GLY A N 1
ATOM 687 C CA . GLY A 1 88 ? -16.636 11.602 -6.258 1.00 51.41 88 GLY A CA 1
ATOM 688 C C . GLY A 1 88 ? -16.519 11.270 -4.768 1.00 51.41 88 GLY A C 1
ATOM 689 O O . GLY A 1 88 ? -17.283 11.826 -3.983 1.00 51.41 88 GLY A O 1
ATOM 690 N N . ARG A 1 89 ? -15.597 10.399 -4.328 1.00 47.22 89 ARG A N 1
ATOM 691 C CA . ARG A 1 89 ? -15.533 9.982 -2.914 1.00 47.22 89 ARG A CA 1
ATOM 692 C C . ARG A 1 89 ? -14.449 10.742 -2.158 1.00 47.22 89 ARG A C 1
ATOM 694 O O . ARG A 1 89 ? -13.421 10.191 -1.779 1.00 47.22 89 ARG A O 1
ATOM 701 N N . GLN A 1 90 ? -14.703 12.026 -1.916 1.00 47.44 90 GLN A N 1
ATOM 702 C CA . GLN A 1 90 ? -13.982 12.764 -0.881 1.00 47.44 90 GLN A CA 1
ATOM 703 C C . GLN A 1 90 ? -14.385 12.183 0.477 1.00 47.44 90 GLN A C 1
ATOM 705 O O . GLN A 1 90 ? -15.434 12.509 1.025 1.00 47.44 90 GLN A O 1
ATOM 710 N N . GLN A 1 91 ? -13.563 11.284 1.015 1.00 49.34 91 GLN A N 1
ATOM 711 C CA . GLN A 1 91 ? -13.584 11.014 2.448 1.00 49.34 91 GLN A CA 1
ATOM 712 C C . GLN A 1 91 ? -13.289 12.341 3.171 1.00 49.34 91 GLN A C 1
ATOM 714 O O . GLN A 1 91 ? -12.385 13.068 2.738 1.00 49.34 91 GLN A O 1
ATOM 719 N N . PRO A 1 92 ? -14.042 12.700 4.224 1.00 43.62 92 PRO A N 1
ATOM 720 C CA . PRO A 1 92 ? -13.857 13.963 4.920 1.00 43.62 92 PRO A CA 1
ATOM 721 C C . PRO A 1 92 ? -12.492 13.956 5.608 1.00 43.62 92 PRO A C 1
ATOM 723 O O . PRO A 1 92 ? -12.307 13.370 6.671 1.00 43.62 92 PRO A O 1
ATOM 726 N N . ARG A 1 93 ? -11.511 14.609 4.981 1.00 42.66 93 ARG A N 1
ATOM 727 C CA . ARG A 1 93 ? -10.266 14.978 5.646 1.00 42.66 93 ARG A CA 1
ATOM 728 C C . ARG A 1 93 ? -10.628 16.028 6.690 1.00 42.66 93 ARG A C 1
ATOM 730 O O . ARG A 1 93 ? -11.002 17.147 6.343 1.00 42.66 93 ARG A O 1
ATOM 737 N N . THR A 1 94 ? -10.526 15.670 7.964 1.00 45.12 94 THR A N 1
ATOM 738 C CA . THR A 1 94 ? -10.482 16.631 9.066 1.00 45.12 94 THR A CA 1
ATOM 739 C C . THR A 1 94 ? -9.197 17.443 8.939 1.00 45.12 94 THR A C 1
ATOM 741 O O . THR A 1 94 ? -8.163 17.101 9.501 1.00 45.12 94 THR A O 1
ATOM 744 N N . ALA A 1 95 ? -9.249 18.502 8.142 1.00 41.75 95 ALA A N 1
ATOM 745 C CA . ALA A 1 95 ? -8.243 19.546 8.123 1.00 41.75 95 ALA A CA 1
ATOM 746 C C . ALA A 1 95 ? -8.965 20.871 7.885 1.00 41.75 95 ALA A C 1
ATOM 748 O O . ALA A 1 95 ? -9.472 21.154 6.800 1.00 41.75 95 ALA A O 1
ATOM 749 N N . THR A 1 96 ? -9.045 21.667 8.947 1.00 47.16 96 THR A N 1
ATOM 750 C CA . THR A 1 96 ? -9.413 23.081 8.928 1.00 47.16 96 THR A CA 1
ATOM 751 C C . THR A 1 96 ? -8.623 23.803 7.845 1.00 47.16 96 THR A C 1
ATOM 753 O O . THR A 1 96 ? -7.425 24.037 7.983 1.00 47.16 96 THR A O 1
ATOM 756 N N . SER A 1 97 ? -9.282 24.150 6.747 1.00 47.16 97 SER A N 1
ATOM 757 C CA . SER A 1 97 ? -8.746 25.056 5.736 1.00 47.16 97 SER A CA 1
ATOM 758 C C . SER A 1 97 ? -9.909 25.781 5.076 1.00 47.16 97 SER A C 1
ATOM 760 O O . SER A 1 97 ? -10.708 25.220 4.328 1.00 47.16 97 SER A O 1
ATOM 762 N N . THR A 1 98 ? -10.026 27.050 5.436 1.00 46.22 98 THR A N 1
ATOM 763 C CA . THR A 1 98 ? -10.996 28.024 4.956 1.00 46.22 98 THR A CA 1
ATOM 764 C C . THR A 1 98 ? -10.820 28.262 3.457 1.00 46.22 98 THR A C 1
ATOM 766 O O . THR A 1 98 ? -10.025 29.092 3.030 1.00 46.22 98 THR A O 1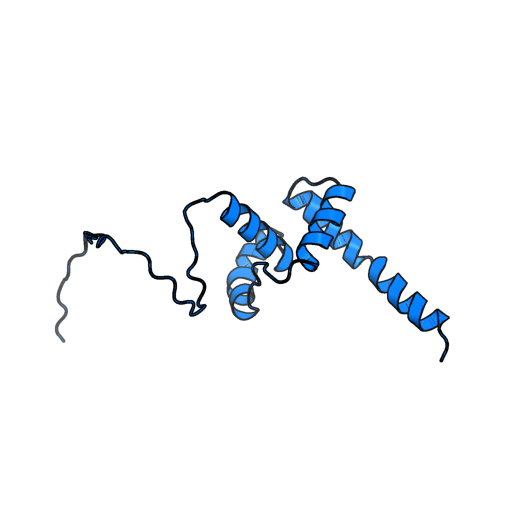
ATOM 769 N N . VAL A 1 99 ? -11.616 27.583 2.631 1.00 43.75 99 VAL A N 1
ATOM 770 C CA . VAL A 1 99 ? -11.791 27.960 1.223 1.00 43.75 99 VAL A CA 1
ATOM 771 C C . VAL A 1 99 ? -13.260 28.275 0.987 1.00 43.75 99 VAL A C 1
ATOM 773 O O . VAL A 1 99 ? -14.112 27.393 0.907 1.00 43.75 99 VAL A O 1
ATOM 776 N N . LYS A 1 100 ? -13.550 29.577 0.886 1.00 48.78 100 LYS A N 1
ATOM 777 C CA . LYS A 1 100 ? -14.853 30.123 0.496 1.00 48.78 100 LYS A CA 1
ATOM 778 C C . LYS A 1 100 ? -15.234 29.581 -0.886 1.00 48.78 100 LYS A C 1
ATOM 780 O O . LYS A 1 100 ? -14.723 30.052 -1.899 1.00 48.78 100 LYS A O 1
ATOM 785 N N . LYS A 1 101 ? -16.170 28.636 -0.941 1.00 49.59 101 LYS A N 1
ATOM 786 C CA . LYS A 1 101 ? -16.927 28.304 -2.154 1.00 49.59 101 LYS A CA 1
ATOM 787 C C . LYS A 1 101 ? -18.412 28.483 -1.853 1.00 49.59 101 LYS A C 1
ATOM 789 O O . LYS A 1 101 ? -18.897 28.074 -0.806 1.00 49.59 101 LYS A O 1
ATOM 794 N N . LYS A 1 102 ? -19.102 29.199 -2.745 1.00 49.59 102 LYS A N 1
ATOM 795 C CA . LYS A 1 102 ? -20.530 29.520 -2.644 1.00 49.59 102 LYS A CA 1
ATOM 796 C C . LYS A 1 102 ? -21.331 28.216 -2.694 1.00 49.59 102 LYS A C 1
ATOM 798 O O . LYS A 1 102 ? -21.469 27.625 -3.762 1.00 49.59 102 LYS A O 1
ATOM 803 N N . ASN A 1 103 ? -21.836 27.777 -1.546 1.00 50.84 103 ASN A N 1
ATOM 804 C CA . ASN A 1 103 ? -22.700 26.609 -1.449 1.00 50.84 103 ASN A CA 1
ATOM 805 C C . ASN A 1 103 ? -24.061 26.954 -2.064 1.00 50.84 103 ASN A C 1
ATOM 807 O O . ASN A 1 103 ? -24.799 27.773 -1.518 1.00 50.84 103 ASN A O 1
ATOM 811 N N . LYS A 1 104 ? -24.409 26.331 -3.194 1.00 60.44 104 LYS A N 1
ATOM 812 C CA . LYS A 1 104 ? -25.825 26.114 -3.505 1.00 60.44 104 LYS A CA 1
ATOM 813 C C . LYS A 1 104 ? -26.322 25.126 -2.452 1.00 60.44 104 LYS A C 1
ATOM 815 O O . LYS A 1 104 ? -25.724 24.059 -2.322 1.00 60.44 104 LYS A O 1
ATOM 820 N N . ALA A 1 105 ? -27.323 25.519 -1.667 1.00 57.53 105 ALA A N 1
ATOM 821 C CA . ALA A 1 105 ? -27.939 24.648 -0.677 1.00 57.53 105 ALA A CA 1
ATOM 822 C C . ALA A 1 105 ? -28.411 23.379 -1.393 1.00 57.53 105 ALA A C 1
ATOM 824 O O . ALA A 1 105 ? -29.262 23.445 -2.277 1.00 57.53 105 ALA A O 1
ATOM 825 N N . GLN A 1 106 ? -27.773 22.250 -1.095 1.00 62.28 106 GLN A N 1
ATOM 826 C CA . GLN A 1 106 ? -28.244 20.966 -1.581 1.00 62.28 106 GLN A CA 1
ATOM 827 C C . GLN A 1 106 ? -29.359 20.540 -0.635 1.00 62.28 106 GLN A C 1
ATOM 829 O O . GLN A 1 106 ? -29.128 20.293 0.547 1.00 62.28 106 GLN A O 1
ATOM 834 N N . GLU A 1 107 ? -30.576 20.579 -1.158 1.00 70.06 107 GLU A N 1
ATOM 835 C CA . GLU A 1 107 ? -31.773 20.061 -0.519 1.00 70.06 107 GLU A CA 1
ATOM 836 C C . GLU A 1 107 ? -31.707 18.535 -0.592 1.00 70.06 107 GLU A C 1
ATOM 838 O O . GLU A 1 107 ? -31.616 17.956 -1.675 1.00 70.06 107 GLU A O 1
ATOM 843 N N . TYR A 1 108 ? -31.673 17.886 0.568 1.00 72.56 108 TYR A N 1
ATOM 844 C CA . TYR A 1 108 ? -31.682 16.433 0.668 1.00 72.56 108 TYR A CA 1
ATOM 845 C C . TYR A 1 108 ? -33.050 15.992 1.174 1.00 72.56 108 TYR A C 1
ATOM 847 O O . TYR A 1 108 ? -33.509 16.459 2.214 1.00 72.56 108 TYR A O 1
ATOM 855 N N . LEU A 1 109 ? -33.683 15.073 0.447 1.00 70.50 109 LEU A N 1
ATOM 856 C CA . LEU A 1 109 ? -34.936 14.443 0.846 1.00 70.50 109 LEU A CA 1
ATOM 857 C C . LEU A 1 109 ? -34.598 13.093 1.485 1.00 70.50 109 LEU A C 1
ATOM 859 O O . LEU A 1 109 ? -34.105 12.186 0.815 1.00 70.50 109 LEU A O 1
ATOM 863 N N . VAL A 1 110 ? -34.797 12.987 2.798 1.00 71.31 110 VAL A N 1
ATOM 864 C CA . VAL A 1 110 ? -34.557 11.756 3.560 1.00 71.31 110 VAL A CA 1
ATOM 865 C C . VAL A 1 110 ? -35.877 11.008 3.670 1.00 71.31 110 VAL A C 1
ATOM 867 O O . VAL A 1 110 ? -36.830 11.513 4.259 1.00 71.31 110 VAL A O 1
ATOM 870 N N . TYR A 1 111 ? -35.934 9.809 3.097 1.00 75.50 111 TYR A N 1
ATOM 871 C CA . TYR A 1 111 ? -37.073 8.915 3.253 1.00 75.50 111 TYR A CA 1
ATOM 872 C C . TYR A 1 111 ? -36.798 7.960 4.415 1.00 75.50 111 TYR A C 1
ATOM 874 O O . TYR A 1 111 ? -35.866 7.157 4.360 1.00 75.50 111 TYR A O 1
ATOM 882 N N . LEU A 1 112 ? -37.577 8.097 5.486 1.00 78.25 112 LEU A N 1
ATOM 883 C CA . LEU A 1 112 ? -37.552 7.191 6.628 1.00 78.25 112 LEU A CA 1
ATOM 884 C C . LEU A 1 112 ? -38.665 6.161 6.429 1.00 78.25 112 LEU A C 1
ATOM 886 O O . LEU A 1 112 ? -39.832 6.449 6.676 1.00 78.25 112 LEU A O 1
ATOM 890 N N . GLU A 1 113 ? -38.299 4.974 5.956 1.00 70.50 113 GLU A N 1
ATOM 891 C CA . GLU A 1 113 ? -39.180 3.804 5.964 1.00 70.50 113 GLU A CA 1
ATOM 892 C C . GLU A 1 113 ? -38.906 3.019 7.246 1.00 70.50 113 GLU A C 1
ATOM 894 O O . GLU A 1 113 ? -37.797 2.533 7.477 1.00 70.50 113 GLU A O 1
ATOM 899 N N . GLY A 1 114 ? -39.910 2.961 8.113 1.00 70.56 114 GLY A N 1
ATOM 900 C CA . GLY A 1 114 ? -39.852 2.251 9.378 1.00 70.56 114 GLY A CA 1
ATOM 901 C C . GLY A 1 114 ? -41.113 2.505 10.193 1.00 70.56 114 GLY A C 1
ATOM 902 O O . GLY A 1 114 ? -41.475 3.647 10.467 1.00 70.56 114 GLY A O 1
ATOM 903 N N . SER A 1 115 ? -41.793 1.430 10.583 1.00 57.06 115 SER A N 1
ATOM 904 C CA . SER A 1 115 ? -42.909 1.494 11.521 1.00 57.06 115 SER A CA 1
ATOM 905 C C . SER A 1 115 ? -42.386 1.943 12.887 1.00 57.06 115 SER A C 1
ATOM 907 O O . SER A 1 115 ? -41.774 1.153 13.605 1.00 57.06 115 SER A O 1
ATOM 909 N N . LEU A 1 116 ? -42.639 3.201 13.262 1.00 62.62 116 LEU A N 1
ATOM 910 C CA . LEU A 1 116 ? -42.547 3.675 14.646 1.00 62.62 116 LEU A CA 1
ATOM 911 C C . LEU A 1 116 ? -43.689 3.039 15.453 1.00 62.62 116 LEU A C 1
ATOM 913 O O . LEU A 1 116 ? -44.651 3.700 15.837 1.00 62.62 116 LEU A O 1
ATOM 917 N N . THR A 1 117 ? -43.610 1.729 15.691 1.00 60.56 117 THR A N 1
ATOM 918 C CA . THR A 1 117 ? -44.397 1.107 16.755 1.00 60.56 117 THR A CA 1
ATOM 919 C C . THR A 1 117 ? -43.826 1.604 18.067 1.00 60.56 117 THR A C 1
ATOM 921 O O . THR A 1 117 ? -42.767 1.162 18.513 1.00 60.56 117 THR A O 1
ATOM 924 N N . ALA A 1 118 ? -44.525 2.592 18.616 1.00 59.97 118 ALA A N 1
ATOM 925 C CA . ALA A 1 118 ? -44.371 3.095 19.961 1.00 59.97 118 ALA A CA 1
ATOM 926 C C . ALA A 1 118 ? -44.279 1.936 20.960 1.00 59.97 118 ALA A C 1
ATOM 928 O O . ALA A 1 118 ? -45.138 1.055 20.984 1.00 59.97 118 ALA A O 1
ATOM 929 N N . ALA A 1 119 ? -43.251 1.971 21.797 1.00 52.97 119 ALA A N 1
ATOM 930 C CA . ALA A 1 119 ? -43.238 1.266 23.063 1.00 52.97 119 ALA A CA 1
ATOM 931 C C . ALA A 1 119 ? -43.035 2.328 24.146 1.00 52.97 119 ALA A C 1
ATOM 933 O O . ALA A 1 119 ? -41.912 2.725 24.448 1.00 52.97 119 ALA A O 1
ATOM 934 N N . GLU A 1 120 ? -44.154 2.845 24.658 1.00 52.41 120 GLU A N 1
ATOM 935 C CA . GLU A 1 120 ? -44.237 3.221 26.069 1.00 52.41 120 GLU A CA 1
ATOM 936 C C . GLU A 1 120 ? -43.851 1.993 26.904 1.00 52.41 120 GLU A C 1
ATOM 938 O O . GLU A 1 120 ? -44.338 0.899 26.611 1.00 52.41 120 GLU A O 1
ATOM 943 N N . ILE A 1 121 ? -42.957 2.183 27.878 1.00 45.03 121 ILE A N 1
ATOM 944 C CA . ILE A 1 121 ? -43.032 1.777 29.299 1.00 45.03 121 ILE A CA 1
ATOM 945 C C . ILE A 1 121 ? -41.825 2.403 30.007 1.00 45.03 121 ILE A C 1
ATOM 947 O O . ILE A 1 121 ? -40.681 2.167 29.555 1.00 45.03 121 ILE A O 1
#

Radius of gyration: 22.73 Å; chains: 1; bounding box: 78×44×42 Å